Protein AF-A0A7J7QHU5-F1 (afdb_monomer_lite)

Secondary structure (DSSP, 8-state):
-PPPPHHHHHHHHHHHHHHHHHHHSTTT---TT--S-TT-S---HHHHHHHHHHHHHHH-S-TTTS-HHHHHHHHHHHHH-TTSBHHHHHHHHHHHHHHHHHTTT-TT-TTHHHHHHHHHHHHHT---B---HHHHHHHHHHHHHHHHHHH-HHHHTT-

Radius of gyration: 16.59 Å; chains: 1; bounding box: 29×49×42 Å

Structure (mmCIF, N/CA/C/O backbone):
data_AF-A0A7J7QHU5-F1
#
_entry.id   AF-A0A7J7QHU5-F1
#
loop_
_atom_site.group_PDB
_atom_site.id
_atom_site.type_symbol
_atom_site.label_atom_id
_atom_site.label_alt_id
_atom_site.label_comp_id
_atom_site.label_asym_id
_atom_site.label_entity_id
_atom_site.label_seq_id
_atom_site.pdbx_PDB_ins_code
_atom_site.Cartn_x
_atom_site.Cartn_y
_atom_site.Cartn_z
_atom_site.occupancy
_atom_site.B_iso_or_equiv
_atom_site.auth_seq_id
_atom_site.auth_comp_id
_atom_site.auth_asym_id
_atom_site.auth_atom_id
_atom_site.pdbx_PDB_model_num
ATOM 1 N N . MET A 1 1 ? -0.506 17.194 25.218 1.00 39.84 1 MET A N 1
ATOM 2 C CA . MET A 1 1 ? -0.071 16.857 23.850 1.00 39.84 1 MET A CA 1
ATOM 3 C C . MET A 1 1 ? -0.012 15.340 23.808 1.00 39.84 1 MET A C 1
ATOM 5 O O . MET A 1 1 ? 0.951 14.776 24.310 1.00 39.84 1 MET A O 1
ATOM 9 N N . GLU A 1 2 ? -1.109 14.684 23.417 1.00 45.59 2 GLU A N 1
ATOM 10 C CA . GLU A 1 2 ? -1.119 13.222 23.272 1.00 45.59 2 GLU A CA 1
ATOM 11 C C . GLU A 1 2 ? -0.094 12.826 22.212 1.00 45.59 2 GLU A C 1
ATOM 13 O O . GLU A 1 2 ? 0.073 13.522 21.207 1.00 45.59 2 GLU A O 1
ATOM 18 N N . ALA A 1 3 ? 0.658 11.760 22.475 1.00 55.88 3 ALA A N 1
ATOM 19 C CA . ALA A 1 3 ? 1.626 11.269 21.511 1.00 55.88 3 ALA A CA 1
ATOM 20 C C . ALA A 1 3 ? 0.877 10.836 20.237 1.00 55.88 3 ALA A C 1
ATOM 22 O O . ALA A 1 3 ? -0.139 10.145 20.350 1.00 55.88 3 ALA A O 1
ATOM 23 N N . PRO A 1 4 ? 1.351 11.218 19.039 1.00 61.66 4 PRO A N 1
ATOM 24 C CA . PRO A 1 4 ? 0.721 10.802 17.794 1.00 61.66 4 PRO A CA 1
ATOM 25 C C . PRO A 1 4 ? 0.642 9.275 17.727 1.00 61.66 4 PRO A C 1
ATOM 27 O O . PRO A 1 4 ? 1.598 8.573 18.074 1.00 61.66 4 PRO A O 1
ATOM 30 N N . ASN A 1 5 ? -0.511 8.761 17.294 1.00 80.69 5 ASN A N 1
ATOM 31 C CA . ASN A 1 5 ? -0.744 7.327 17.203 1.00 80.69 5 ASN A CA 1
ATOM 32 C C . ASN A 1 5 ? 0.343 6.683 16.325 1.00 80.69 5 ASN A C 1
ATOM 34 O O . ASN A 1 5 ? 0.563 7.085 15.181 1.00 80.69 5 ASN A O 1
ATOM 38 N N . ARG A 1 6 ? 1.030 5.665 16.856 1.00 86.12 6 ARG A N 1
ATOM 39 C CA . ARG A 1 6 ? 2.099 4.940 16.153 1.00 86.12 6 ARG A CA 1
ATOM 40 C C . ARG A 1 6 ? 1.644 4.406 14.789 1.00 86.12 6 ARG A C 1
ATOM 42 O O . ARG A 1 6 ? 2.450 4.378 13.863 1.00 86.12 6 ARG A O 1
ATOM 49 N N . LEU A 1 7 ? 0.377 4.001 14.665 1.00 86.94 7 LEU A N 1
ATOM 50 C CA . LEU A 1 7 ? -0.206 3.534 13.404 1.00 86.94 7 LEU A CA 1
ATOM 51 C C . LEU A 1 7 ? -0.316 4.668 12.378 1.00 86.94 7 LEU A C 1
ATOM 53 O O . LEU A 1 7 ? 0.044 4.468 11.220 1.00 86.94 7 LEU A O 1
ATOM 57 N N . ALA A 1 8 ? -0.724 5.863 12.820 1.00 91.00 8 ALA A N 1
ATOM 58 C CA . ALA A 1 8 ? -0.795 7.059 11.982 1.00 91.00 8 ALA A CA 1
ATOM 59 C C . ALA A 1 8 ? 0.580 7.415 11.415 1.00 91.00 8 ALA A C 1
ATOM 61 O O . ALA A 1 8 ? 0.730 7.571 10.209 1.00 91.00 8 ALA A O 1
ATOM 62 N N . LEU A 1 9 ? 1.602 7.461 12.276 1.00 92.00 9 LEU A N 1
ATOM 63 C CA . LEU A 1 9 ? 2.974 7.768 11.863 1.00 92.00 9 LEU A CA 1
ATOM 64 C C . LEU A 1 9 ? 3.535 6.732 10.888 1.00 92.00 9 LEU A C 1
ATOM 66 O O . LEU A 1 9 ? 4.232 7.083 9.939 1.00 92.00 9 LEU A O 1
ATOM 70 N N . GLN A 1 10 ? 3.246 5.450 11.121 1.00 91.81 10 GLN A N 1
ATOM 71 C CA . GLN A 1 10 ? 3.702 4.402 10.222 1.00 91.81 10 GLN A CA 1
ATOM 72 C C . GLN A 1 10 ? 3.035 4.524 8.845 1.00 91.81 10 GLN A C 1
ATOM 74 O O . GLN A 1 10 ? 3.724 4.442 7.831 1.00 91.81 10 GLN A O 1
ATOM 79 N N . LEU A 1 11 ? 1.716 4.736 8.796 1.00 94.00 11 LEU A N 1
ATOM 80 C CA . LEU A 1 11 ? 1.005 4.930 7.532 1.00 94.00 11 LEU A CA 1
ATOM 81 C C . LEU A 1 11 ? 1.474 6.195 6.810 1.00 94.00 11 LEU A C 1
ATOM 83 O O . LEU A 1 11 ? 1.705 6.138 5.607 1.00 94.00 11 LEU A O 1
ATOM 87 N N . ASP A 1 12 ? 1.683 7.299 7.529 1.00 95.62 12 ASP A N 1
ATOM 88 C CA . ASP A 1 12 ? 2.206 8.545 6.961 1.00 95.62 12 ASP A CA 1
ATOM 89 C C . ASP A 1 12 ? 3.575 8.353 6.295 1.00 95.62 12 ASP A C 1
ATOM 91 O O . ASP A 1 12 ? 3.811 8.862 5.196 1.00 95.62 12 ASP A O 1
ATOM 95 N N . ALA A 1 13 ? 4.460 7.564 6.916 1.00 95.81 13 ALA A N 1
ATOM 96 C CA . ALA A 1 13 ? 5.766 7.243 6.351 1.00 95.81 13 ALA A CA 1
ATOM 97 C C . ALA A 1 13 ? 5.640 6.481 5.022 1.00 95.81 13 ALA A C 1
ATOM 99 O O . ALA A 1 13 ? 6.273 6.857 4.033 1.00 95.81 13 ALA A O 1
ATOM 100 N N . GLU A 1 14 ? 4.787 5.455 4.966 1.00 96.75 14 GLU A N 1
ATOM 101 C CA . GLU A 1 14 ? 4.582 4.671 3.743 1.00 96.75 14 GLU A CA 1
ATOM 102 C C . GLU A 1 14 ? 3.880 5.486 2.641 1.00 96.75 14 GLU A C 1
ATOM 104 O O . GLU A 1 14 ? 4.279 5.430 1.475 1.00 96.75 14 GLU A O 1
ATOM 109 N N . ILE A 1 15 ? 2.892 6.315 3.000 1.00 96.31 15 ILE A N 1
ATOM 110 C CA . ILE A 1 15 ? 2.240 7.258 2.078 1.00 96.31 15 ILE A CA 1
ATOM 111 C C . ILE A 1 15 ? 3.271 8.239 1.506 1.00 96.31 15 ILE A C 1
ATOM 113 O O . ILE A 1 15 ? 3.302 8.492 0.300 1.00 96.31 15 ILE A O 1
ATOM 117 N N . SER A 1 16 ? 4.147 8.773 2.356 1.00 95.44 16 SER A N 1
ATOM 118 C CA . SER A 1 16 ? 5.184 9.722 1.953 1.00 95.44 16 SER A CA 1
ATOM 119 C C . SER A 1 16 ? 6.204 9.097 1.004 1.00 95.44 16 SER A C 1
ATOM 121 O O . SER A 1 16 ? 6.624 9.760 0.052 1.00 95.44 16 SER A O 1
ATOM 123 N N . CYS A 1 17 ? 6.565 7.824 1.195 1.00 95.19 17 CYS A N 1
ATOM 124 C CA . CYS A 1 17 ? 7.406 7.091 0.250 1.00 95.19 17 CYS A CA 1
ATOM 125 C C . CYS A 1 17 ? 6.758 7.006 -1.139 1.00 95.19 17 CYS A C 1
ATOM 127 O O . CYS A 1 17 ? 7.415 7.330 -2.130 1.00 95.19 17 CYS A O 1
ATOM 129 N N . VAL A 1 18 ? 5.475 6.641 -1.220 1.00 94.94 18 VAL A N 1
ATOM 130 C CA . VAL A 1 18 ? 4.753 6.530 -2.500 1.00 94.94 18 VAL A CA 1
ATOM 131 C C . VAL A 1 18 ? 4.623 7.892 -3.187 1.00 94.94 18 VAL A C 1
ATOM 133 O O . VAL A 1 18 ? 4.976 8.019 -4.358 1.00 94.94 18 VAL A O 1
ATOM 136 N N . ILE A 1 19 ? 4.210 8.933 -2.454 1.00 93.06 19 ILE A N 1
ATOM 137 C CA . ILE A 1 19 ? 4.116 10.312 -2.969 1.00 93.06 19 ILE A CA 1
ATOM 138 C C . ILE A 1 19 ? 5.475 10.805 -3.486 1.00 93.06 19 ILE A C 1
ATOM 140 O O . ILE A 1 19 ? 5.548 11.505 -4.497 1.00 93.06 19 ILE A O 1
ATOM 144 N N . THR A 1 20 ? 6.565 10.456 -2.801 1.00 91.00 20 THR A N 1
ATOM 145 C CA . THR A 1 20 ? 7.916 10.845 -3.220 1.00 91.00 20 THR A CA 1
ATOM 146 C C . THR A 1 20 ? 8.337 10.114 -4.494 1.00 91.00 20 THR A C 1
ATOM 148 O O . THR A 1 20 ? 8.850 10.756 -5.406 1.00 91.00 20 THR A O 1
ATOM 151 N N . ALA A 1 21 ? 8.077 8.808 -4.594 1.00 89.81 21 ALA A N 1
ATOM 152 C CA . ALA A 1 21 ? 8.373 8.020 -5.792 1.00 89.81 21 ALA A CA 1
ATOM 153 C C . ALA A 1 21 ? 7.593 8.519 -7.015 1.00 89.81 21 ALA A C 1
ATOM 155 O O . ALA A 1 21 ? 8.152 8.665 -8.099 1.00 89.81 21 ALA A O 1
ATOM 156 N N . MET A 1 22 ? 6.320 8.854 -6.806 1.00 89.19 22 MET A N 1
ATOM 157 C CA . MET A 1 22 ? 5.469 9.533 -7.776 1.00 89.19 22 MET A CA 1
ATOM 158 C C . MET A 1 22 ? 6.146 10.809 -8.298 1.00 89.19 22 MET A C 1
ATOM 160 O O . MET A 1 22 ? 6.448 10.894 -9.482 1.00 89.19 22 MET A O 1
ATOM 164 N N . ARG A 1 23 ? 6.530 11.740 -7.414 1.00 84.69 23 ARG A N 1
ATOM 165 C CA . ARG A 1 23 ? 7.210 13.000 -7.790 1.00 84.69 23 ARG A CA 1
ATOM 166 C C . ARG A 1 23 ? 8.547 12.826 -8.525 1.00 84.69 23 ARG A C 1
ATOM 168 O O . ARG A 1 23 ? 8.975 13.751 -9.207 1.00 84.69 23 ARG A O 1
ATOM 175 N N . GLN A 1 24 ? 9.232 11.697 -8.350 1.00 78.75 24 GLN A N 1
ATOM 176 C CA . GLN A 1 24 ? 10.553 11.436 -8.939 1.00 78.75 24 GLN A CA 1
ATOM 177 C C . GLN A 1 24 ? 10.502 10.807 -10.337 1.00 78.75 24 GLN A C 1
ATOM 179 O O . GLN A 1 24 ? 11.518 10.788 -11.031 1.00 78.75 24 GLN A O 1
ATOM 184 N N . ASN A 1 25 ? 9.358 10.275 -10.763 1.00 73.25 25 ASN A N 1
ATOM 185 C CA . ASN A 1 25 ? 9.215 9.676 -12.087 1.00 73.25 25 ASN A CA 1
ATOM 186 C C . ASN A 1 25 ? 9.449 10.747 -13.177 1.00 73.25 25 ASN A C 1
ATOM 188 O O . ASN A 1 25 ? 9.044 11.885 -13.007 1.00 73.25 25 ASN A O 1
ATOM 192 N N . ALA A 1 26 ? 10.117 10.431 -14.293 1.00 57.03 26 ALA A N 1
ATOM 193 C CA . ALA A 1 26 ? 10.480 11.406 -15.335 1.00 57.03 26 ALA A CA 1
ATOM 194 C C . ALA A 1 26 ? 9.272 12.119 -15.982 1.00 57.03 26 ALA A C 1
ATOM 196 O O . ALA A 1 26 ? 9.420 13.242 -16.455 1.00 57.03 26 ALA A O 1
ATOM 197 N N . LYS A 1 27 ? 8.068 11.521 -15.930 1.00 57.88 27 LYS A N 1
ATOM 198 C CA . LYS A 1 27 ? 6.794 12.205 -16.254 1.00 57.88 27 LYS A CA 1
ATOM 199 C C . LYS A 1 27 ? 6.467 13.368 -15.265 1.00 57.88 27 LYS A C 1
ATOM 201 O O . LYS A 1 27 ? 5.630 14.204 -15.564 1.00 57.88 27 LYS A O 1
ATOM 206 N N . TRP A 1 28 ? 7.144 13.429 -14.112 1.00 51.38 28 TRP A N 1
ATOM 207 C CA . TRP A 1 28 ? 6.866 14.231 -12.903 1.00 51.38 28 TRP A CA 1
ATOM 208 C C . TRP A 1 28 ? 8.075 15.060 -12.430 1.00 51.38 28 TRP A C 1
ATOM 210 O O . TRP A 1 28 ? 7.927 15.934 -11.574 1.00 51.38 28 TRP A O 1
ATOM 220 N N . ALA A 1 29 ? 9.277 14.785 -12.953 1.00 51.97 29 ALA A N 1
ATOM 221 C CA . ALA A 1 29 ? 10.472 15.559 -12.655 1.00 51.97 29 ALA A CA 1
ATOM 222 C C . ALA A 1 29 ? 10.252 16.993 -13.149 1.00 51.97 29 ALA A C 1
ATOM 224 O O . ALA A 1 29 ? 10.225 17.251 -14.351 1.00 51.97 29 ALA A O 1
ATOM 225 N N . VAL A 1 30 ? 10.068 17.920 -12.208 1.00 50.56 30 VAL A N 1
ATOM 226 C CA . VAL A 1 30 ? 9.965 19.358 -12.471 1.00 50.56 30 VAL A CA 1
ATOM 227 C C . VAL A 1 30 ? 11.203 19.779 -13.261 1.00 50.56 30 VAL A C 1
ATOM 229 O O . VAL A 1 30 ? 12.295 19.882 -12.705 1.00 50.56 30 VAL A O 1
ATOM 232 N N . VAL A 1 31 ? 11.052 19.974 -14.573 1.00 49.72 31 VAL A N 1
ATOM 233 C CA . VAL A 1 31 ? 12.134 20.451 -15.436 1.00 49.72 31 VAL A CA 1
ATOM 234 C C . VAL A 1 31 ? 12.418 21.905 -15.042 1.00 49.72 31 VAL A C 1
ATOM 236 O O . VAL A 1 31 ? 11.541 22.755 -15.234 1.00 49.72 31 VAL A O 1
ATOM 239 N N . PRO A 1 32 ? 13.607 22.242 -14.505 1.00 41.72 32 PRO A N 1
ATOM 240 C CA . PRO A 1 32 ? 13.933 23.621 -14.170 1.00 41.72 32 PRO A CA 1
ATOM 241 C C . PRO A 1 32 ? 14.096 24.393 -15.483 1.00 41.72 32 PRO A C 1
ATOM 243 O O . PRO A 1 32 ? 15.064 24.181 -16.210 1.00 41.72 32 PRO A O 1
ATOM 246 N N . GLY A 1 33 ? 13.122 25.241 -15.827 1.00 45.97 33 GLY A N 1
ATOM 247 C CA . GLY A 1 33 ? 13.159 26.054 -17.050 1.00 45.97 33 GLY A CA 1
ATOM 248 C C . GLY A 1 33 ? 11.857 26.132 -17.851 1.00 45.97 33 GLY A C 1
ATOM 249 O O . GLY A 1 33 ? 11.765 26.976 -18.735 1.00 45.97 33 GLY A O 1
ATOM 250 N N . LYS A 1 34 ? 10.831 25.332 -17.530 1.00 41.66 34 LYS A N 1
ATOM 251 C CA . LYS A 1 34 ? 9.457 25.539 -18.029 1.00 41.66 34 LYS A CA 1
ATOM 252 C C . LYS A 1 34 ? 8.585 26.189 -16.950 1.00 41.66 34 LYS A C 1
ATOM 254 O O . LYS A 1 34 ? 7.628 25.605 -16.460 1.00 41.66 34 LYS A O 1
ATOM 259 N N . TYR A 1 35 ? 8.945 27.407 -16.557 1.00 42.62 35 TYR A N 1
ATOM 260 C CA . TYR A 1 35 ? 8.030 28.293 -15.840 1.00 42.62 35 TYR A CA 1
ATOM 261 C C . TYR A 1 35 ? 7.139 28.954 -16.889 1.00 42.62 35 TYR A C 1
ATOM 263 O O . TYR A 1 35 ? 7.595 29.899 -17.523 1.00 42.62 35 TYR A O 1
ATOM 271 N N . ASN A 1 36 ? 5.978 28.352 -17.164 1.00 40.81 36 ASN A N 1
ATOM 272 C CA . ASN A 1 36 ? 4.752 28.947 -17.725 1.00 40.81 36 ASN A CA 1
ATOM 273 C C . ASN A 1 36 ? 3.838 27.807 -18.212 1.00 40.81 36 ASN A C 1
ATOM 275 O O . ASN A 1 36 ? 3.838 27.507 -19.398 1.00 40.81 36 ASN A O 1
ATOM 279 N N . GLU A 1 37 ? 3.139 27.145 -17.284 1.00 44.12 37 GLU A N 1
ATOM 280 C CA . GLU A 1 37 ? 1.965 26.262 -17.478 1.00 44.12 37 GLU A CA 1
ATOM 281 C C . GLU A 1 37 ? 1.580 25.720 -16.082 1.00 44.12 37 GLU A C 1
ATOM 283 O O . GLU A 1 37 ? 1.730 24.545 -15.761 1.00 44.12 37 GLU A O 1
ATOM 288 N N . GLU A 1 38 ? 1.187 26.626 -15.184 1.00 43.38 38 GLU A N 1
ATOM 289 C CA . GLU A 1 38 ? 1.026 26.366 -13.745 1.00 43.38 38 GLU A CA 1
ATOM 290 C C . GLU A 1 38 ? -0.222 25.546 -13.341 1.00 43.38 38 GLU A C 1
ATOM 292 O O . GLU A 1 38 ? -0.419 25.373 -12.149 1.00 43.38 38 GLU A O 1
ATOM 297 N N . ASP A 1 39 ? -1.033 24.970 -14.246 1.00 43.31 39 ASP A N 1
ATOM 298 C CA . ASP A 1 39 ? -2.341 24.394 -13.841 1.00 43.31 39 ASP A CA 1
ATOM 299 C C . ASP A 1 39 ? -2.839 23.126 -14.585 1.00 43.31 39 ASP A C 1
ATOM 301 O O . ASP A 1 39 ? -4.016 22.789 -14.481 1.00 43.31 39 ASP A O 1
ATOM 305 N N . GLN A 1 40 ? -2.010 22.379 -15.334 1.00 40.97 40 GLN A N 1
ATOM 306 C CA . GLN A 1 40 ? -2.508 21.206 -16.103 1.00 40.97 40 GLN A CA 1
ATOM 307 C C . GLN A 1 40 ? -1.626 19.949 -16.075 1.00 40.97 40 GLN A C 1
ATOM 309 O O . GLN A 1 40 ? -1.672 19.131 -16.990 1.00 40.97 40 GLN A O 1
ATOM 314 N N . MET A 1 41 ? -0.854 19.723 -15.011 1.00 42.09 41 MET A N 1
ATOM 315 C CA . MET A 1 41 ? -0.577 18.332 -14.644 1.00 42.09 41 MET A CA 1
ATOM 316 C C . MET A 1 41 ? -1.795 17.882 -13.842 1.00 42.09 41 MET A C 1
ATOM 318 O O . MET A 1 41 ? -1.825 18.092 -12.630 1.00 42.09 41 MET A O 1
ATOM 322 N N . GLU A 1 42 ? -2.829 17.369 -14.521 1.00 45.84 42 GLU A N 1
ATOM 323 C CA . GLU A 1 42 ? -3.947 16.690 -13.852 1.00 45.84 42 GLU A CA 1
ATOM 324 C C . GLU A 1 42 ? -3.317 15.746 -12.822 1.00 45.84 42 GLU A C 1
ATOM 326 O O . GLU A 1 42 ? -2.516 14.888 -13.213 1.00 45.84 42 GLU A O 1
ATOM 331 N N . PRO A 1 43 ? -3.541 15.955 -11.511 1.00 52.84 43 PRO A N 1
ATOM 332 C CA . PRO A 1 43 ? -2.980 15.068 -10.518 1.00 52.84 43 PRO A CA 1
ATOM 333 C C . PRO A 1 43 ? -3.527 13.685 -10.839 1.00 52.84 43 PRO A C 1
ATOM 335 O O . PRO A 1 43 ? -4.723 13.449 -10.678 1.00 52.84 43 PRO A O 1
ATOM 338 N N . GLU A 1 44 ? -2.642 12.812 -11.332 1.00 61.94 44 GLU A N 1
ATOM 339 C CA . GLU A 1 44 ? -2.912 11.395 -11.561 1.00 61.94 44 GLU A CA 1
ATOM 340 C C . GLU A 1 44 ? -3.829 10.907 -10.437 1.00 61.94 44 GLU A C 1
ATOM 342 O O . GLU A 1 44 ? -3.518 11.174 -9.268 1.00 61.94 44 GLU A O 1
ATOM 347 N N . PRO A 1 45 ? -4.964 10.253 -10.738 1.00 69.56 45 PRO A N 1
ATOM 348 C CA . PRO A 1 45 ? -6.041 10.026 -9.773 1.00 69.56 45 PRO A CA 1
ATOM 349 C C . PRO A 1 45 ? -5.552 9.383 -8.465 1.00 69.56 45 PRO A C 1
ATOM 351 O O . PRO A 1 45 ? -6.111 9.623 -7.397 1.00 69.56 45 PRO A O 1
ATOM 354 N N . HIS A 1 46 ? -4.454 8.627 -8.522 1.00 86.06 46 HIS A N 1
ATOM 355 C CA . HIS A 1 46 ? -3.811 8.032 -7.357 1.00 86.06 46 HIS A CA 1
ATOM 356 C C . HIS A 1 46 ? -3.104 9.045 -6.437 1.00 86.06 46 HIS A C 1
ATOM 358 O O . HIS A 1 46 ? -3.120 8.863 -5.223 1.00 86.06 46 HIS A O 1
ATOM 364 N N . TYR A 1 47 ? -2.494 10.117 -6.954 1.00 88.56 47 TYR A N 1
ATOM 365 C CA . TYR A 1 47 ? -1.803 11.120 -6.132 1.00 88.56 47 TYR A CA 1
ATOM 366 C C . TYR A 1 47 ? -2.760 11.803 -5.147 1.00 88.56 47 TYR A C 1
ATOM 368 O O . TYR A 1 47 ? -2.434 11.946 -3.963 1.00 88.56 47 TYR A O 1
ATOM 376 N N . GLU A 1 48 ? -3.957 12.186 -5.604 1.00 89.38 48 GLU A N 1
ATOM 377 C CA . GLU A 1 48 ? -4.965 12.772 -4.716 1.00 89.38 48 GLU A CA 1
ATOM 378 C C . GLU A 1 48 ? -5.559 11.726 -3.761 1.00 89.38 48 GLU A C 1
ATOM 380 O O . GLU A 1 48 ? -5.803 12.060 -2.602 1.00 89.38 48 GLU A O 1
ATOM 385 N N . ASP A 1 49 ? -5.683 10.453 -4.167 1.00 92.94 49 ASP A N 1
ATOM 386 C CA . ASP A 1 49 ? -6.068 9.362 -3.256 1.00 92.94 49 ASP A CA 1
ATOM 387 C C . ASP A 1 49 ? -5.098 9.273 -2.055 1.00 92.94 49 ASP A C 1
ATOM 389 O O . ASP A 1 49 ? -5.533 9.224 -0.899 1.00 92.94 49 ASP A O 1
ATOM 393 N N . PHE A 1 50 ? -3.779 9.340 -2.292 1.00 94.88 50 PHE A N 1
ATOM 394 C CA . PHE A 1 50 ? -2.769 9.340 -1.221 1.00 94.88 50 PHE A CA 1
ATOM 395 C C . PHE A 1 50 ? -2.761 10.636 -0.402 1.00 94.88 50 PHE A C 1
ATOM 397 O O . PHE A 1 50 ? -2.606 10.590 0.821 1.00 94.88 50 PHE A O 1
ATOM 404 N N . ARG A 1 51 ? -2.953 11.801 -1.034 1.00 92.94 51 ARG A N 1
ATOM 405 C CA . ARG A 1 51 ? -3.039 13.088 -0.322 1.00 92.94 51 ARG A CA 1
ATOM 406 C C . ARG A 1 51 ? -4.277 13.160 0.573 1.00 92.94 51 ARG A C 1
ATOM 408 O O . ARG A 1 51 ? -4.202 13.690 1.683 1.00 92.94 51 ARG A O 1
ATOM 415 N N . SER A 1 52 ? -5.404 12.646 0.091 1.00 93.62 52 SER A N 1
ATOM 416 C CA . SER A 1 52 ? -6.659 12.529 0.830 1.00 93.62 52 SER A CA 1
ATOM 417 C C . SER A 1 52 ? -6.502 11.570 2.005 1.00 93.62 52 SER A C 1
ATOM 419 O O . SER A 1 52 ? -6.806 11.944 3.138 1.00 93.62 52 SER A O 1
ATOM 421 N N . LEU A 1 53 ? -5.916 10.388 1.777 1.00 95.44 53 LEU A N 1
ATOM 422 C CA . LEU A 1 53 ? -5.612 9.443 2.849 1.00 95.44 53 LEU A CA 1
ATOM 423 C C . LEU A 1 53 ? -4.716 10.074 3.923 1.00 95.44 53 LEU A C 1
ATOM 425 O O . LEU A 1 53 ? -5.040 9.990 5.102 1.00 95.44 53 LEU A O 1
ATOM 429 N N . ARG A 1 54 ? -3.642 10.776 3.536 1.00 95.00 54 ARG A N 1
ATOM 430 C CA . ARG A 1 54 ? -2.734 11.440 4.487 1.00 95.00 54 ARG A CA 1
ATOM 431 C C . ARG A 1 54 ? -3.420 12.492 5.361 1.00 95.00 54 ARG A C 1
ATOM 433 O O . ARG A 1 54 ? -2.966 12.743 6.467 1.00 95.00 54 ARG A O 1
ATOM 440 N N . ARG A 1 55 ? -4.486 13.137 4.879 1.00 93.19 55 ARG A N 1
ATOM 441 C CA . ARG A 1 55 ? -5.298 14.034 5.718 1.00 93.19 55 ARG A CA 1
ATOM 442 C C . ARG A 1 55 ? -6.117 13.217 6.718 1.00 93.19 55 ARG A C 1
ATOM 444 O O . ARG A 1 55 ? -5.983 13.415 7.919 1.00 93.19 55 ARG A O 1
ATOM 451 N N . LYS A 1 56 ? -6.838 12.208 6.219 1.00 93.56 56 LYS A N 1
ATOM 452 C CA . LYS A 1 56 ? -7.708 11.342 7.028 1.00 93.56 56 LYS A CA 1
ATOM 453 C C . LYS A 1 56 ? -6.991 10.622 8.168 1.00 93.56 56 LYS A C 1
ATOM 455 O O . LYS A 1 56 ? -7.568 10.510 9.242 1.00 93.56 56 LYS A O 1
ATOM 460 N N . ILE A 1 57 ? -5.752 10.154 7.973 1.00 93.56 57 ILE A N 1
ATOM 461 C CA . ILE A 1 57 ? -5.045 9.404 9.030 1.00 93.56 57 ILE A CA 1
ATOM 462 C C . ILE A 1 57 ? -4.871 10.222 10.318 1.00 93.56 57 ILE A C 1
ATOM 464 O O . ILE A 1 57 ? -4.863 9.652 11.403 1.00 93.56 57 ILE A O 1
ATOM 468 N N . PHE A 1 58 ? -4.749 11.548 10.227 1.00 90.62 58 PHE A N 1
ATOM 469 C CA . PHE A 1 58 ? -4.618 12.406 11.408 1.00 90.62 58 PHE A CA 1
ATOM 470 C C . PHE A 1 58 ? -5.966 12.897 11.948 1.00 90.62 58 PHE A C 1
ATOM 472 O O . PHE A 1 58 ? -6.012 13.377 13.077 1.00 90.62 58 PHE A O 1
ATOM 479 N N . ASP A 1 59 ? -7.046 12.721 11.182 1.00 91.19 59 ASP A N 1
ATOM 480 C CA . ASP A 1 59 ? -8.413 13.063 11.587 1.00 91.19 59 ASP A CA 1
ATOM 481 C C . ASP A 1 59 ? -9.101 11.914 12.354 1.00 91.19 59 ASP A C 1
ATOM 483 O O . ASP A 1 59 ? -10.126 12.122 13.003 1.00 91.19 59 ASP A O 1
ATOM 487 N N . TRP A 1 60 ? -8.568 10.687 12.297 1.00 89.88 60 TRP A N 1
ATOM 488 C CA . TRP A 1 60 ? -9.125 9.549 13.034 1.00 89.88 60 TRP A CA 1
ATOM 489 C C . TRP A 1 60 ? -8.802 9.610 14.530 1.00 89.88 60 TRP A C 1
ATOM 491 O O . TRP A 1 60 ? -7.663 9.387 14.948 1.00 89.88 60 TRP A O 1
ATOM 501 N N . GLU A 1 61 ? -9.842 9.822 15.338 1.00 86.00 61 GLU A N 1
ATOM 502 C CA . GLU A 1 61 ? -9.762 9.790 16.803 1.00 86.00 61 GLU A CA 1
ATOM 503 C C . GLU A 1 61 ? -9.632 8.353 17.339 1.00 86.00 61 GLU A C 1
ATOM 505 O O . GLU A 1 61 ? -8.741 8.060 18.136 1.00 86.00 61 GLU A O 1
ATOM 510 N N . ASP A 1 62 ? -10.473 7.428 16.855 1.00 86.56 62 ASP A N 1
ATOM 511 C CA . ASP A 1 62 ? -10.463 6.016 17.258 1.00 86.56 62 ASP A CA 1
ATOM 512 C C . ASP A 1 62 ? -10.005 5.093 16.121 1.00 86.56 62 ASP A C 1
ATOM 514 O O . ASP A 1 62 ? -10.782 4.613 15.292 1.00 86.56 62 ASP A O 1
ATOM 518 N N . TRP A 1 63 ? -8.714 4.772 16.137 1.00 86.25 63 TRP A N 1
ATOM 519 C CA . TRP A 1 63 ? -8.088 3.844 15.197 1.00 86.25 63 TRP A CA 1
ATOM 520 C C . TRP A 1 63 ? -8.600 2.402 15.290 1.00 86.25 63 TRP A C 1
ATOM 522 O O . TRP A 1 63 ? -8.402 1.632 14.353 1.00 86.25 63 TRP A O 1
ATOM 532 N N . SER A 1 64 ? -9.254 2.014 16.388 1.00 82.81 64 SER A N 1
ATOM 533 C CA . SER A 1 64 ? -9.842 0.677 16.521 1.00 82.81 64 SER A CA 1
ATOM 534 C C . SER A 1 64 ? -11.149 0.519 15.732 1.00 82.81 64 SER A C 1
ATOM 536 O O . SER A 1 64 ? -11.549 -0.606 15.413 1.00 82.81 64 SER A O 1
ATOM 538 N N . ALA A 1 65 ? -11.797 1.638 15.389 1.00 86.31 65 ALA A N 1
ATOM 539 C CA . ALA A 1 65 ? -13.011 1.680 14.580 1.00 86.31 65 ALA A CA 1
ATOM 540 C C . ALA A 1 65 ? -12.727 1.728 13.067 1.00 86.31 65 ALA A C 1
ATOM 542 O O . ALA A 1 65 ? -13.587 1.339 12.271 1.00 86.31 65 ALA A O 1
ATOM 543 N N . VAL A 1 66 ? -11.527 2.165 12.673 1.00 89.31 66 VAL A N 1
ATOM 544 C CA . VAL A 1 66 ? -11.116 2.301 11.269 1.00 89.31 66 VAL A CA 1
ATOM 545 C C . VAL A 1 66 ? -11.000 0.928 10.611 1.00 89.31 66 VAL A C 1
ATOM 547 O O . VAL A 1 66 ? -10.292 0.039 11.089 1.00 89.31 66 VAL A O 1
ATOM 550 N N . GLN A 1 67 ? -11.684 0.750 9.480 1.00 91.19 67 GLN A N 1
ATOM 551 C CA . GLN A 1 67 ? -11.577 -0.482 8.703 1.00 91.19 67 GLN A CA 1
ATOM 552 C C . GLN A 1 67 ? -10.252 -0.503 7.930 1.00 91.19 67 GLN A C 1
ATOM 554 O O . GLN A 1 67 ? -9.941 0.463 7.236 1.00 91.19 67 GLN A O 1
ATOM 559 N N . PRO A 1 68 ? -9.507 -1.620 7.932 1.00 92.56 68 PRO A N 1
ATOM 560 C CA . PRO A 1 68 ? -8.265 -1.753 7.177 1.00 92.56 68 PRO A CA 1
ATOM 561 C C . PRO A 1 68 ? -8.312 -1.332 5.714 1.00 92.56 68 PRO A C 1
ATOM 563 O O . PRO A 1 68 ? -7.382 -0.717 5.198 1.00 92.56 68 PRO A O 1
ATOM 566 N N . LEU A 1 69 ? -9.408 -1.661 5.032 1.00 94.00 69 LEU A N 1
ATOM 567 C CA . LEU A 1 69 ? -9.577 -1.313 3.627 1.00 94.00 69 LEU A CA 1
ATOM 568 C C . LEU A 1 69 ? -9.631 0.200 3.397 1.00 94.00 69 LEU A C 1
ATOM 570 O O . LEU A 1 69 ? -9.295 0.638 2.303 1.00 94.00 69 LEU A O 1
ATOM 574 N N . GLU A 1 70 ? -9.988 0.997 4.405 1.00 94.06 70 GLU A N 1
ATOM 575 C CA . GLU A 1 70 ? -10.059 2.452 4.286 1.00 94.06 70 GLU A CA 1
ATOM 576 C C . GLU A 1 70 ? -8.678 3.077 4.048 1.00 94.06 70 GLU A C 1
ATOM 578 O O . GLU A 1 70 ? -8.543 3.950 3.192 1.00 94.06 70 GLU A O 1
ATOM 583 N N . PHE A 1 71 ? -7.637 2.586 4.732 1.00 94.19 71 PHE A N 1
ATOM 584 C CA . PHE A 1 71 ? -6.262 3.036 4.497 1.00 94.19 71 PHE A CA 1
ATOM 585 C C . PHE A 1 71 ? -5.496 2.204 3.464 1.00 94.19 71 PHE A C 1
ATOM 587 O O . PHE A 1 71 ? -4.514 2.690 2.909 1.00 94.19 71 PHE A O 1
ATOM 594 N N . LEU A 1 72 ? -5.915 0.968 3.172 1.00 95.75 72 LEU A N 1
ATOM 595 C CA . LEU A 1 72 ? -5.255 0.132 2.162 1.00 95.75 72 LEU A CA 1
ATOM 596 C C . LEU A 1 72 ? -5.712 0.440 0.732 1.00 95.75 72 LEU A C 1
ATOM 598 O O . LEU A 1 72 ? -4.928 0.244 -0.195 1.00 95.75 72 LEU A O 1
ATOM 602 N N . ALA A 1 73 ? -6.944 0.919 0.532 1.00 95.94 73 ALA A N 1
ATOM 603 C CA . ALA A 1 73 ? -7.530 1.092 -0.799 1.00 95.94 73 ALA A CA 1
ATOM 604 C C . ALA A 1 73 ? -6.646 1.879 -1.791 1.00 95.94 73 ALA A C 1
ATOM 606 O O . ALA A 1 73 ? -6.488 1.391 -2.912 1.00 95.94 73 ALA A O 1
ATOM 607 N N . PRO A 1 74 ? -5.999 3.008 -1.423 1.00 96.19 74 PRO A N 1
ATOM 608 C CA . PRO A 1 74 ? -5.118 3.727 -2.349 1.00 96.19 74 PRO A CA 1
ATOM 609 C C . PRO A 1 74 ? -3.922 2.892 -2.823 1.00 96.19 74 PRO A C 1
ATOM 611 O O . PRO A 1 74 ? -3.589 2.907 -4.006 1.00 96.19 74 PRO A O 1
ATOM 614 N N . PHE A 1 75 ? -3.319 2.099 -1.931 1.00 96.69 75 PHE A N 1
ATOM 615 C CA . PHE A 1 75 ? -2.220 1.194 -2.278 1.00 96.69 75 PHE A CA 1
ATOM 616 C C . PHE A 1 75 ? -2.689 0.071 -3.204 1.00 96.69 75 PHE A C 1
ATOM 618 O O . PHE A 1 75 ? -2.026 -0.219 -4.194 1.00 96.69 75 PHE A O 1
ATOM 625 N N . LEU A 1 76 ? -3.841 -0.539 -2.903 1.00 96.25 76 LEU A N 1
ATOM 626 C CA . LEU A 1 76 ? -4.401 -1.637 -3.698 1.00 96.25 76 LEU A CA 1
ATOM 627 C C . LEU A 1 76 ? -4.788 -1.190 -5.111 1.00 96.25 76 LEU A C 1
ATOM 629 O O . LEU A 1 76 ? -4.506 -1.894 -6.078 1.00 96.25 76 LEU A O 1
ATOM 633 N N . LYS A 1 77 ? -5.389 -0.003 -5.228 1.00 94.88 77 LYS A N 1
ATOM 634 C CA . LYS A 1 77 ? -5.725 0.609 -6.514 1.00 94.88 77 LYS A CA 1
ATOM 635 C C . LYS A 1 77 ? -4.461 0.888 -7.327 1.00 94.88 77 LYS A C 1
ATOM 637 O O . LYS A 1 77 ? -4.408 0.534 -8.496 1.00 94.88 77 LYS A O 1
ATOM 642 N N . LEU A 1 78 ? -3.433 1.456 -6.693 1.00 94.25 78 LEU A N 1
ATOM 643 C CA . LEU A 1 78 ? -2.178 1.799 -7.358 1.00 94.25 78 LEU A CA 1
ATOM 644 C C . LEU A 1 78 ? -1.440 0.568 -7.913 1.00 94.25 78 LEU A C 1
ATOM 646 O O . LEU A 1 78 ? -0.974 0.611 -9.042 1.00 94.25 78 LEU A O 1
ATOM 650 N N . VAL A 1 79 ? -1.347 -0.537 -7.161 1.00 94.88 79 VAL A N 1
ATOM 651 C CA . VAL A 1 79 ? -0.633 -1.749 -7.630 1.00 94.88 79 VAL A CA 1
ATOM 652 C C . VAL A 1 79 ? -1.373 -2.508 -8.735 1.00 94.88 79 VAL A C 1
ATOM 654 O O . VAL A 1 79 ? -0.783 -3.334 -9.426 1.00 94.88 79 VAL A O 1
ATOM 657 N N . ARG A 1 80 ? -2.676 -2.265 -8.899 1.00 93.12 80 ARG A N 1
ATOM 658 C CA . ARG A 1 80 ? -3.469 -2.845 -9.986 1.00 93.12 80 ARG A CA 1
ATOM 659 C C . ARG A 1 80 ? -3.387 -2.054 -11.286 1.00 93.12 80 ARG A C 1
ATOM 661 O O . ARG A 1 80 ? -3.781 -2.588 -12.324 1.00 93.12 80 ARG A O 1
ATOM 668 N N . GLU A 1 81 ? -2.932 -0.810 -11.226 1.00 92.38 81 GLU A N 1
ATOM 669 C CA . GLU A 1 81 ? -3.012 0.102 -12.353 1.00 92.38 81 GLU A CA 1
ATOM 670 C C . GLU A 1 81 ? -1.895 -0.190 -13.373 1.00 92.38 81 GLU A C 1
ATOM 672 O O . GLU A 1 81 ? -0.714 -0.020 -13.062 1.00 92.38 81 GLU A O 1
ATOM 677 N N . PRO A 1 82 ? -2.226 -0.628 -14.602 1.00 88.81 82 PRO A N 1
ATOM 678 C CA . PRO A 1 82 ? -1.227 -1.023 -15.595 1.00 88.81 82 PRO A CA 1
ATOM 679 C C . PRO A 1 82 ? -0.333 0.124 -16.072 1.00 88.81 82 PRO A C 1
ATOM 681 O O . PRO A 1 82 ? 0.766 -0.143 -16.550 1.00 88.81 82 PRO A O 1
ATOM 684 N N . GLU A 1 83 ? -0.789 1.371 -15.960 1.00 87.69 83 GLU A N 1
ATOM 685 C CA . GLU A 1 83 ? -0.063 2.558 -16.431 1.00 87.69 83 GLU A CA 1
ATOM 686 C C . GLU A 1 83 ? 0.951 3.090 -15.403 1.00 87.69 83 GLU A C 1
ATOM 688 O O . GLU A 1 83 ? 1.742 3.987 -15.700 1.00 87.69 83 GLU A O 1
ATOM 693 N N . VAL A 1 84 ? 0.971 2.523 -14.191 1.00 89.31 84 VAL A N 1
ATOM 694 C CA . VAL A 1 84 ? 1.914 2.916 -13.143 1.00 89.31 84 VAL A CA 1
ATOM 695 C C . VAL A 1 84 ? 3.272 2.271 -13.395 1.00 89.31 84 VAL A C 1
ATOM 697 O O . VAL A 1 84 ? 3.391 1.065 -13.623 1.00 89.31 84 VAL A O 1
ATOM 700 N N . SER A 1 85 ? 4.323 3.087 -13.326 1.00 90.19 85 SER A N 1
ATOM 701 C CA . SER A 1 85 ? 5.689 2.646 -13.596 1.00 90.19 85 SER A CA 1
ATOM 702 C C . SER A 1 85 ? 6.213 1.667 -12.548 1.00 90.19 85 SER A C 1
ATOM 704 O O . SER A 1 85 ? 5.935 1.801 -11.352 1.00 90.19 85 SER A O 1
ATOM 706 N N . GLY A 1 86 ? 7.052 0.725 -12.992 1.00 90.56 86 GLY A N 1
ATOM 707 C CA . GLY A 1 86 ? 7.717 -0.257 -12.130 1.00 90.56 86 GLY A CA 1
ATOM 708 C C . GLY A 1 86 ? 8.283 0.314 -10.817 1.00 90.56 86 GLY A C 1
ATOM 709 O O . GLY A 1 86 ? 7.984 -0.246 -9.762 1.00 90.56 86 GLY A O 1
ATOM 710 N N . PRO A 1 87 ? 9.020 1.444 -10.809 1.00 91.31 87 PRO A N 1
ATOM 711 C CA . PRO A 1 87 ? 9.548 2.019 -9.573 1.00 91.31 87 PRO A CA 1
ATOM 712 C C . PRO A 1 87 ? 8.454 2.439 -8.584 1.00 91.31 87 PRO A C 1
ATOM 714 O O . PRO A 1 87 ? 8.569 2.161 -7.391 1.00 91.31 87 PRO A O 1
ATOM 717 N N . ILE A 1 88 ? 7.372 3.065 -9.061 1.00 92.12 88 ILE A N 1
ATOM 718 C CA . ILE A 1 88 ? 6.250 3.487 -8.208 1.00 92.12 88 ILE A CA 1
ATOM 719 C C . ILE A 1 88 ? 5.522 2.252 -7.662 1.00 92.12 88 ILE A C 1
ATOM 721 O O . ILE A 1 88 ? 5.302 2.157 -6.450 1.00 92.12 88 ILE A O 1
ATOM 725 N N . THR A 1 89 ? 5.216 1.277 -8.524 1.00 94.38 89 THR A N 1
ATOM 726 C CA . THR A 1 89 ? 4.591 0.006 -8.125 1.00 94.38 89 THR A CA 1
ATOM 727 C C . THR A 1 89 ? 5.451 -0.739 -7.102 1.00 94.38 89 THR A C 1
ATOM 729 O O . THR A 1 89 ? 4.941 -1.255 -6.107 1.00 94.38 89 THR A O 1
ATOM 732 N N . GLY A 1 90 ? 6.774 -0.740 -7.282 1.00 94.62 90 GLY A N 1
ATOM 733 C CA . GLY A 1 90 ? 7.730 -1.352 -6.362 1.00 94.62 90 GLY A CA 1
ATOM 734 C C . GLY A 1 90 ? 7.705 -0.722 -4.968 1.00 94.62 90 GLY A C 1
ATOM 735 O O . GLY A 1 90 ? 7.689 -1.450 -3.968 1.00 94.62 90 GLY A O 1
ATOM 736 N N . VAL A 1 91 ? 7.637 0.612 -4.880 1.00 95.50 91 VAL A N 1
ATOM 737 C CA . VAL A 1 91 ? 7.47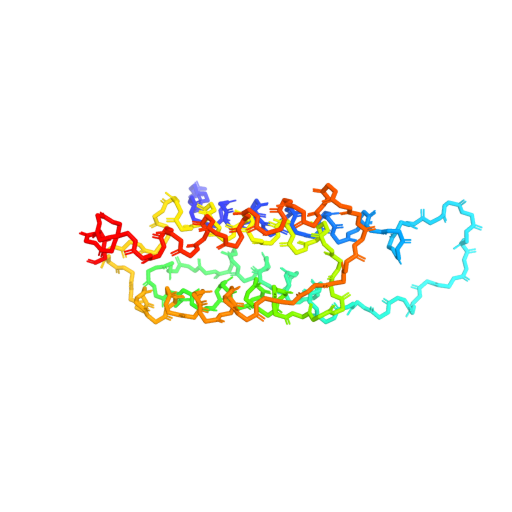7 1.321 -3.597 1.00 95.50 91 VAL A CA 1
ATOM 738 C C . VAL A 1 91 ? 6.129 0.995 -2.951 1.00 95.50 91 VAL A C 1
ATOM 740 O O . VAL A 1 91 ? 6.088 0.706 -1.756 1.00 95.50 91 VAL A O 1
ATOM 743 N N . ALA A 1 92 ? 5.043 0.955 -3.724 1.00 96.19 92 ALA A N 1
ATOM 744 C CA . ALA A 1 92 ? 3.711 0.628 -3.216 1.00 96.19 92 ALA A CA 1
ATOM 745 C C . ALA A 1 92 ? 3.618 -0.803 -2.652 1.00 96.19 92 ALA A C 1
ATOM 747 O O . ALA A 1 92 ? 3.079 -1.015 -1.565 1.00 96.19 92 ALA A O 1
ATOM 748 N N . LEU A 1 93 ? 4.200 -1.789 -3.341 1.00 96.44 93 LEU A N 1
ATOM 749 C CA . LEU A 1 93 ? 4.269 -3.170 -2.852 1.00 96.44 93 LEU A CA 1
ATOM 750 C C . LEU A 1 93 ? 5.159 -3.298 -1.609 1.00 96.44 93 LEU A C 1
ATOM 752 O O . LEU A 1 93 ? 4.827 -4.042 -0.685 1.00 96.44 93 LEU A O 1
ATOM 756 N N . THR A 1 94 ? 6.262 -2.546 -1.554 1.00 96.50 94 THR A N 1
ATOM 757 C CA . THR A 1 94 ? 7.124 -2.488 -0.361 1.00 96.50 94 THR A CA 1
ATOM 758 C C . THR A 1 94 ? 6.350 -1.948 0.842 1.00 96.50 94 THR A C 1
ATOM 760 O O . THR A 1 94 ? 6.422 -2.529 1.926 1.00 96.50 94 THR A O 1
ATOM 763 N N . ALA A 1 95 ? 5.570 -0.882 0.648 1.00 96.31 95 ALA A N 1
ATOM 764 C CA . ALA A 1 95 ? 4.704 -0.320 1.677 1.00 96.31 95 ALA A CA 1
ATOM 765 C C . ALA A 1 95 ? 3.676 -1.344 2.183 1.00 96.31 95 ALA A C 1
ATOM 767 O O . ALA A 1 95 ? 3.575 -1.572 3.390 1.00 96.31 95 ALA A O 1
ATOM 768 N N . LEU A 1 96 ? 2.977 -2.042 1.277 1.00 95.19 96 LEU A N 1
ATOM 769 C CA . LEU A 1 96 ? 2.042 -3.116 1.641 1.00 95.19 96 LEU A CA 1
ATOM 770 C C . LEU A 1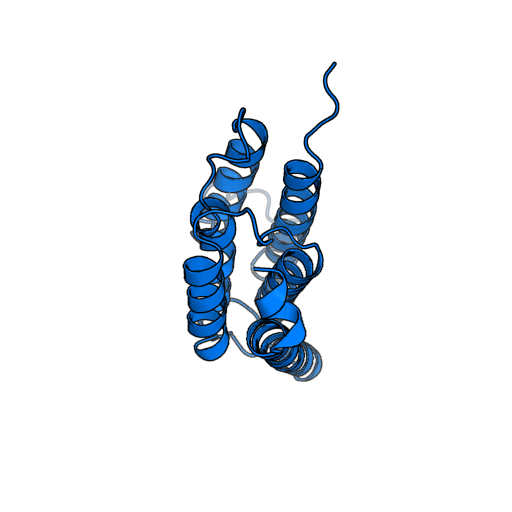 96 ? 2.724 -4.218 2.463 1.00 95.19 96 LEU A C 1
ATOM 772 O O . LEU A 1 96 ? 2.204 -4.638 3.499 1.00 95.19 96 LEU A O 1
ATOM 776 N N . TRP A 1 97 ? 3.914 -4.656 2.050 1.00 93.25 97 TRP A N 1
ATOM 777 C CA . TRP A 1 97 ? 4.681 -5.661 2.784 1.00 93.25 97 TRP A CA 1
ATOM 778 C C . TRP A 1 97 ? 5.078 -5.190 4.192 1.00 93.25 97 TRP A C 1
ATOM 780 O O . TRP A 1 97 ? 4.983 -5.967 5.150 1.00 93.25 97 TRP A O 1
ATOM 790 N N . ARG A 1 98 ? 5.484 -3.924 4.357 1.00 92.00 98 ARG A N 1
ATOM 791 C CA . ARG A 1 98 ? 5.837 -3.346 5.666 1.00 92.00 98 ARG A CA 1
ATOM 792 C C . ARG A 1 98 ? 4.629 -3.201 6.583 1.00 92.00 98 ARG A C 1
ATOM 794 O O . ARG A 1 98 ? 4.735 -3.538 7.761 1.00 92.00 98 ARG A O 1
ATOM 801 N N . LEU A 1 99 ? 3.482 -2.773 6.055 1.00 90.88 99 LEU A N 1
ATOM 802 C CA . LEU A 1 99 ? 2.222 -2.690 6.804 1.00 90.88 99 LEU A CA 1
ATOM 803 C C . LEU A 1 99 ? 1.746 -4.074 7.270 1.00 90.88 99 LEU A C 1
ATOM 805 O O . LEU A 1 99 ? 1.341 -4.246 8.420 1.00 90.88 99 LEU A O 1
ATOM 809 N N . LEU A 1 100 ? 1.871 -5.094 6.416 1.00 88.19 100 LEU A N 1
ATOM 810 C CA . LEU A 1 100 ? 1.612 -6.486 6.798 1.00 88.19 100 LEU A CA 1
ATOM 811 C C . LEU A 1 100 ? 2.593 -6.987 7.865 1.00 88.19 100 LEU A C 1
ATOM 813 O O . LEU A 1 100 ? 2.216 -7.718 8.784 1.00 88.19 100 LEU A O 1
ATOM 817 N N . SER A 1 101 ? 3.864 -6.610 7.745 1.00 87.38 101 SER A N 1
ATOM 818 C CA . SER A 1 101 ? 4.925 -7.072 8.640 1.00 87.38 101 SER A CA 1
ATOM 819 C C . SER A 1 101 ? 4.903 -6.387 10.005 1.00 87.38 101 SER A C 1
ATOM 821 O O . SER A 1 101 ? 5.320 -7.005 10.983 1.00 87.38 101 SER A O 1
ATOM 823 N N . SER A 1 102 ? 4.381 -5.162 10.102 1.00 85.56 102 SER A N 1
ATOM 824 C CA . SER A 1 102 ? 4.289 -4.425 11.366 1.00 85.56 102 SER A CA 1
ATOM 825 C C . SER A 1 102 ? 3.144 -4.866 12.273 1.00 85.56 102 SER A C 1
ATOM 827 O O . SER A 1 102 ? 3.126 -4.490 13.444 1.00 85.56 102 SER A O 1
ATOM 829 N N . GLY A 1 103 ? 2.204 -5.667 11.761 1.00 79.62 103 GLY A N 1
ATOM 830 C CA . GLY A 1 103 ? 1.031 -6.105 12.517 1.00 79.62 103 GLY A CA 1
ATOM 831 C C . GLY A 1 103 ? -0.114 -5.092 12.529 1.00 79.62 103 GLY A C 1
ATOM 832 O O . GLY A 1 103 ? -0.977 -5.183 13.398 1.00 79.62 103 GLY A O 1
ATOM 833 N N . VAL A 1 104 ? -0.156 -4.164 11.561 1.00 81.00 104 VAL A N 1
ATOM 834 C CA . VAL A 1 104 ? -1.283 -3.225 11.378 1.00 81.00 104 VAL A CA 1
ATOM 835 C C . VAL A 1 104 ? -2.621 -3.967 11.188 1.00 81.00 104 VAL A C 1
ATOM 837 O O . VAL A 1 104 ? -3.666 -3.459 11.577 1.00 81.00 104 VAL A O 1
ATOM 840 N N . LEU A 1 105 ? -2.577 -5.197 10.656 1.00 81.00 105 LEU A N 1
ATOM 841 C CA . LEU A 1 105 ? -3.714 -6.116 10.492 1.00 81.00 105 LEU A CA 1
ATOM 842 C C . LEU A 1 105 ? -3.683 -7.275 11.512 1.00 81.00 105 LEU A C 1
ATOM 844 O O . LEU A 1 105 ? -3.762 -8.438 11.126 1.00 81.00 105 LEU A O 1
ATOM 848 N N . GLY A 1 106 ? -3.464 -6.992 12.799 1.00 71.25 106 GLY A N 1
ATOM 849 C CA . GLY A 1 106 ? -3.374 -8.028 13.847 1.00 71.25 106 GLY A CA 1
ATOM 850 C C . GLY A 1 106 ? -4.721 -8.634 14.290 1.00 71.25 106 GLY A C 1
ATOM 851 O O . GLY A 1 106 ? -5.776 -8.159 13.883 1.00 71.25 106 GLY A O 1
ATOM 852 N N . VAL A 1 107 ? -4.675 -9.627 15.196 1.00 61.09 107 VAL A N 1
ATOM 853 C CA . VAL A 1 107 ? -5.814 -10.417 15.752 1.00 61.09 107 VAL A CA 1
ATOM 854 C C . VAL A 1 107 ? -7.069 -9.610 16.089 1.00 61.09 107 VAL A C 1
ATOM 856 O O . VAL A 1 107 ? -8.194 -10.052 15.886 1.00 61.09 107 VAL A O 1
ATOM 859 N N . HIS A 1 108 ? -6.902 -8.411 16.638 1.00 67.06 108 HIS A N 1
ATOM 860 C CA . HIS A 1 108 ? -8.027 -7.604 17.115 1.00 67.06 108 HIS A CA 1
ATOM 861 C C . HIS A 1 108 ? -8.570 -6.633 16.059 1.00 67.06 108 HIS A C 1
ATOM 863 O O . HIS A 1 108 ? -9.527 -5.904 16.319 1.00 67.06 108 HIS A O 1
ATOM 869 N N . CYS A 1 109 ? -7.969 -6.611 14.870 1.00 78.75 109 CYS A N 1
ATOM 870 C CA . CYS A 1 109 ? -8.346 -5.715 13.796 1.00 78.75 109 CYS A CA 1
ATOM 871 C C . CYS A 1 109 ? -9.566 -6.267 13.045 1.00 78.75 109 CYS A C 1
ATOM 873 O O . CYS A 1 109 ? -9.498 -7.258 12.310 1.00 78.75 109 CYS A O 1
ATOM 875 N N . LYS A 1 110 ? -10.716 -5.613 13.228 1.00 84.19 110 LYS A N 1
ATOM 876 C CA . LYS A 1 110 ? -11.951 -5.964 12.519 1.00 84.19 110 LYS A CA 1
ATOM 877 C C . LYS A 1 110 ? -11.729 -5.818 11.013 1.00 84.19 110 LYS A C 1
ATOM 879 O O . LYS A 1 110 ? -11.245 -4.793 10.554 1.00 84.19 110 LYS A O 1
ATOM 884 N N . GLY A 1 111 ? -12.086 -6.846 10.247 1.00 86.94 111 GLY A N 1
ATOM 885 C CA . GLY A 1 111 ? -11.915 -6.835 8.792 1.00 86.94 111 GLY A CA 1
ATOM 886 C C . GLY A 1 111 ? -10.512 -7.215 8.302 1.00 86.94 111 GLY A C 1
ATOM 887 O O . GLY A 1 111 ? -10.286 -7.184 7.094 1.00 86.94 111 GLY A O 1
ATOM 888 N N . ALA A 1 112 ? -9.593 -7.643 9.182 1.00 87.69 112 ALA A N 1
ATOM 889 C CA . ALA A 1 112 ? -8.249 -8.082 8.791 1.00 87.69 112 ALA A CA 1
ATOM 890 C C . ALA A 1 112 ? -8.268 -9.175 7.709 1.00 87.69 112 ALA A C 1
ATOM 892 O O . ALA A 1 112 ? -7.579 -9.047 6.703 1.00 87.69 112 ALA A O 1
ATOM 893 N N . ALA A 1 113 ? -9.109 -10.205 7.852 1.00 88.00 113 ALA A N 1
ATOM 894 C CA . ALA A 1 113 ? -9.221 -11.278 6.859 1.00 88.00 113 ALA A CA 1
ATOM 895 C C . ALA A 1 113 ? -9.665 -10.765 5.476 1.00 88.00 113 ALA A C 1
ATOM 897 O O . ALA A 1 113 ? -9.115 -11.169 4.452 1.00 88.00 113 ALA A O 1
ATOM 898 N N . VA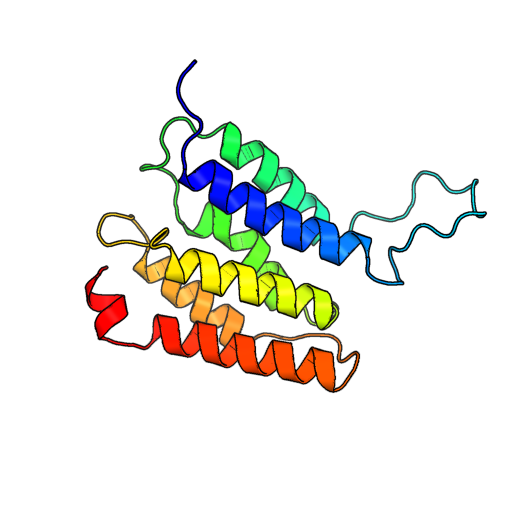L A 1 114 ? -10.629 -9.838 5.441 1.00 91.38 114 VAL A N 1
ATOM 899 C CA . VAL A 1 114 ? -11.110 -9.226 4.193 1.00 91.38 114 VAL A CA 1
ATOM 900 C C . VAL A 1 114 ? -10.002 -8.391 3.553 1.00 91.38 114 VAL A C 1
ATOM 902 O O . VAL A 1 114 ? -9.776 -8.487 2.351 1.00 91.38 114 VAL A O 1
ATOM 905 N N . ALA A 1 115 ? -9.267 -7.622 4.354 1.00 92.81 115 ALA A N 1
ATOM 906 C CA . ALA A 1 115 ? -8.145 -6.827 3.878 1.00 92.81 115 ALA A CA 1
ATOM 907 C C . ALA A 1 115 ? -6.976 -7.672 3.369 1.00 92.81 115 ALA A C 1
ATOM 909 O O . ALA A 1 115 ? -6.425 -7.364 2.318 1.00 92.81 115 ALA A O 1
ATOM 910 N N . VAL A 1 116 ? -6.630 -8.762 4.057 1.00 91.38 116 VAL A N 1
ATOM 911 C CA . VAL A 1 116 ? -5.604 -9.709 3.5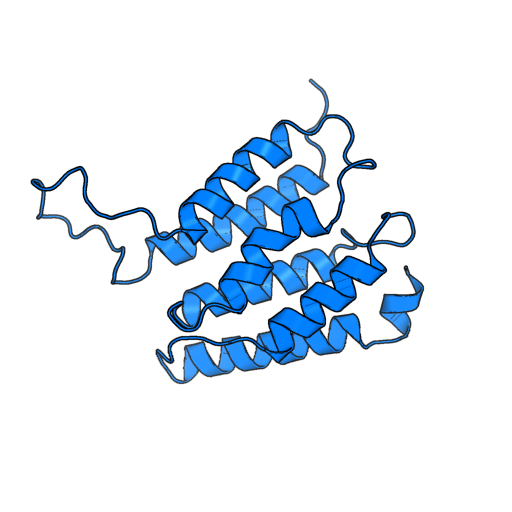97 1.00 91.38 116 VAL A CA 1
ATOM 912 C C . VAL A 1 116 ? -6.014 -10.336 2.266 1.00 91.38 116 VAL A C 1
ATOM 914 O O . VAL A 1 116 ? -5.203 -10.368 1.345 1.00 91.38 116 VAL A O 1
ATOM 917 N N . ASN A 1 117 ? -7.272 -10.762 2.125 1.00 91.62 117 ASN A N 1
ATOM 918 C CA . ASN A 1 117 ? -7.779 -11.282 0.854 1.00 91.62 117 ASN A CA 1
ATOM 919 C C . ASN A 1 117 ? -7.717 -10.230 -0.257 1.00 91.62 117 ASN A C 1
ATOM 921 O O . ASN A 1 117 ? -7.295 -10.544 -1.366 1.00 91.62 117 ASN A O 1
ATOM 925 N N . ALA A 1 118 ? -8.080 -8.979 0.039 1.00 94.69 118 ALA A N 1
ATOM 926 C CA . ALA A 1 118 ? -7.973 -7.892 -0.924 1.00 94.69 118 ALA A CA 1
ATOM 927 C C . ALA A 1 118 ? -6.514 -7.631 -1.325 1.00 94.69 118 ALA A C 1
ATOM 929 O O . ALA A 1 118 ? -6.243 -7.454 -2.508 1.00 94.69 118 ALA A O 1
ATOM 930 N N . ILE A 1 119 ? -5.564 -7.657 -0.385 1.00 94.62 119 ILE A N 1
ATOM 931 C CA . ILE A 1 119 ? -4.137 -7.530 -0.705 1.00 94.62 119 ILE A CA 1
ATOM 932 C C . ILE A 1 119 ? -3.710 -8.649 -1.657 1.00 94.62 119 ILE A C 1
ATOM 934 O O . ILE A 1 119 ? -3.154 -8.358 -2.710 1.00 94.62 119 ILE A O 1
ATOM 938 N N . VAL A 1 120 ? -4.028 -9.909 -1.348 1.00 93.44 120 VAL A N 1
ATOM 939 C CA . VAL A 1 120 ? -3.676 -11.046 -2.213 1.00 93.44 120 VAL A CA 1
ATOM 940 C C . V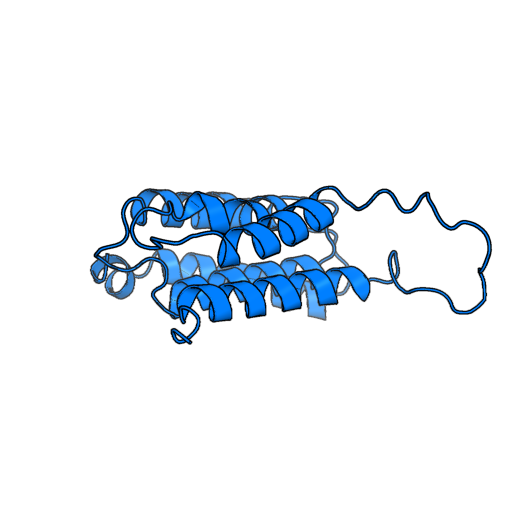AL A 1 120 ? -4.310 -10.915 -3.600 1.00 93.44 120 VAL A C 1
ATOM 942 O O . VAL A 1 120 ? -3.611 -11.060 -4.599 1.00 93.44 120 VAL A O 1
ATOM 945 N N . ASP A 1 121 ? -5.602 -10.603 -3.691 1.00 94.56 121 ASP A N 1
ATOM 946 C CA . ASP A 1 121 ? -6.305 -10.463 -4.974 1.00 94.56 121 ASP A CA 1
ATOM 947 C C . ASP A 1 121 ? -5.720 -9.330 -5.836 1.00 94.56 121 ASP A C 1
ATOM 949 O O . ASP A 1 121 ? -5.434 -9.517 -7.017 1.00 94.56 121 ASP A O 1
ATOM 953 N N . ASN A 1 122 ? -5.450 -8.164 -5.243 1.00 95.56 122 ASN A N 1
ATOM 954 C CA . ASN A 1 122 ? -4.879 -7.033 -5.977 1.00 95.56 122 ASN A CA 1
ATOM 955 C C . ASN A 1 122 ? -3.405 -7.271 -6.343 1.00 95.56 122 ASN A C 1
ATOM 957 O O . ASN A 1 122 ? -2.992 -6.914 -7.440 1.00 95.56 122 ASN A O 1
ATOM 961 N N . THR A 1 123 ? -2.614 -7.902 -5.469 1.00 93.88 123 THR A N 1
ATOM 962 C CA . THR A 1 123 ? -1.198 -8.202 -5.735 1.00 93.88 123 THR A CA 1
ATOM 963 C C . THR A 1 123 ? -1.019 -9.323 -6.760 1.00 93.88 123 THR A C 1
ATOM 965 O O . THR A 1 123 ? -0.134 -9.235 -7.605 1.00 93.88 123 THR A O 1
ATOM 968 N N . THR A 1 124 ? -1.860 -10.361 -6.745 1.00 91.75 124 THR A N 1
ATOM 969 C CA . THR A 1 124 ? -1.818 -11.431 -7.765 1.00 91.75 124 THR A CA 1
ATOM 970 C C . THR A 1 124 ? -2.268 -10.945 -9.139 1.00 91.75 124 THR A C 1
ATOM 972 O O . THR A 1 124 ? -1.842 -11.490 -10.154 1.00 91.75 124 THR A O 1
ATOM 975 N N . GLN A 1 125 ? -3.085 -9.892 -9.177 1.00 92.44 125 GLN A N 1
ATOM 976 C CA . GLN A 1 125 ? -3.500 -9.205 -10.397 1.00 92.44 125 GLN A CA 1
ATOM 977 C C . GLN A 1 125 ? -2.709 -7.915 -10.658 1.00 92.44 125 GLN A C 1
ATOM 979 O O . GLN A 1 125 ? -3.154 -7.084 -11.450 1.00 92.44 125 GLN A O 1
ATOM 984 N N . CYS A 1 126 ? -1.563 -7.738 -9.991 1.00 93.12 126 CYS A N 1
ATOM 985 C CA . CYS A 1 126 ? -0.706 -6.571 -10.156 1.00 93.12 126 CYS A CA 1
ATOM 986 C C . CYS A 1 126 ? -0.320 -6.409 -11.629 1.00 93.12 126 CYS A C 1
ATOM 988 O O . CYS A 1 126 ? 0.086 -7.368 -12.292 1.00 93.12 126 CYS A O 1
ATOM 990 N N . LYS A 1 127 ? -0.416 -5.178 -12.125 1.00 89.19 127 LYS A N 1
ATOM 991 C CA . LYS A 1 127 ? 0.041 -4.782 -13.458 1.00 89.19 127 LYS A CA 1
ATOM 992 C C . LYS A 1 127 ? 0.919 -3.553 -13.305 1.00 89.19 127 LYS A C 1
ATOM 994 O O . LYS A 1 127 ? 0.723 -2.778 -12.377 1.00 89.19 127 LYS A O 1
ATOM 999 N N . PHE A 1 128 ? 1.911 -3.410 -14.171 1.00 89.25 128 PHE A N 1
ATOM 1000 C CA . PHE A 1 128 ? 2.785 -2.246 -14.162 1.00 89.25 128 PHE A CA 1
ATOM 1001 C C . PHE A 1 128 ? 3.398 -2.023 -15.540 1.00 89.25 128 PHE A C 1
ATOM 1003 O O . PHE A 1 128 ? 3.579 -2.967 -16.316 1.00 89.25 128 PHE A O 1
ATOM 1010 N N . GLU A 1 129 ? 3.741 -0.771 -15.816 1.00 88.75 129 GLU A N 1
ATOM 1011 C CA . GLU A 1 129 ? 4.514 -0.369 -16.983 1.00 88.75 129 GLU A CA 1
ATOM 1012 C C . GLU A 1 129 ? 5.966 -0.826 -16.770 1.00 88.75 129 GLU A C 1
ATOM 1014 O O . GLU A 1 129 ? 6.644 -0.377 -15.837 1.00 88.75 129 GLU A O 1
ATOM 1019 N N . ALA A 1 130 ? 6.433 -1.753 -17.613 1.00 87.31 130 ALA A N 1
ATOM 1020 C CA . ALA A 1 130 ? 7.815 -2.225 -17.597 1.00 87.31 130 ALA A CA 1
ATOM 1021 C C . ALA A 1 130 ? 8.761 -1.056 -17.900 1.00 87.31 130 ALA A C 1
ATOM 1023 O O . ALA A 1 130 ? 8.561 -0.319 -18.866 1.00 87.31 130 ALA A O 1
ATOM 1024 N N . THR A 1 131 ? 9.789 -0.878 -17.072 1.00 84.31 131 THR A N 1
ATOM 1025 C CA . THR A 1 131 ? 10.671 0.303 -17.157 1.00 84.31 131 THR A CA 1
ATOM 1026 C C . THR A 1 131 ? 12.124 -0.072 -17.374 1.00 84.31 131 THR A C 1
ATOM 1028 O O . THR A 1 131 ? 12.782 0.444 -18.274 1.00 84.31 131 THR A O 1
ATOM 1031 N N . SER A 1 132 ? 12.648 -0.961 -16.536 1.00 88.19 132 SER A N 1
ATOM 1032 C CA . SER A 1 132 ? 14.010 -1.468 -16.625 1.00 88.19 132 SER A CA 1
ATOM 1033 C C . SER A 1 132 ? 14.073 -2.834 -15.949 1.00 88.19 132 SER A C 1
ATOM 1035 O O . SER A 1 132 ? 13.421 -3.009 -14.917 1.00 88.19 132 SER A O 1
ATOM 1037 N N . PRO A 1 133 ? 14.915 -3.765 -16.434 1.00 89.50 133 PRO A N 1
ATOM 1038 C CA . PRO A 1 133 ? 15.004 -5.107 -15.861 1.00 89.50 133 PRO A CA 1
ATOM 1039 C C . PRO A 1 133 ? 15.218 -5.108 -14.341 1.00 89.50 133 PRO A C 1
ATOM 1041 O O . PRO A 1 133 ? 14.535 -5.828 -13.625 1.00 89.50 133 PRO A O 1
ATOM 1044 N N . ALA A 1 134 ? 16.084 -4.226 -13.830 1.00 88.12 134 ALA A N 1
ATOM 1045 C CA . ALA A 1 134 ? 16.349 -4.121 -12.396 1.00 88.12 134 ALA A CA 1
ATOM 1046 C C . ALA A 1 134 ? 15.119 -3.670 -11.585 1.00 88.12 134 ALA A C 1
ATOM 1048 O O . ALA A 1 134 ? 14.863 -4.200 -10.507 1.00 88.12 134 ALA A O 1
ATOM 1049 N N . SER A 1 135 ? 14.345 -2.701 -12.085 1.00 86.81 135 SER A N 1
ATOM 1050 C CA . SER A 1 135 ? 13.110 -2.273 -11.414 1.00 86.81 135 SER A CA 1
ATOM 1051 C C . SER A 1 135 ? 12.041 -3.358 -11.479 1.00 86.81 135 SER A C 1
ATOM 1053 O O . SER A 1 135 ? 11.330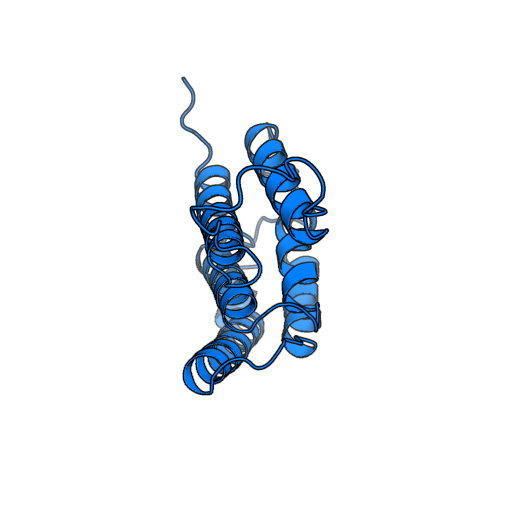 -3.588 -10.502 1.00 86.81 135 SER A O 1
ATOM 1055 N N . ASP A 1 136 ? 11.920 -4.012 -12.628 1.00 90.38 136 ASP A N 1
ATOM 1056 C CA . ASP A 1 136 ? 10.889 -5.010 -12.875 1.00 90.38 136 ASP A CA 1
ATOM 1057 C C . ASP A 1 136 ? 11.144 -6.259 -12.004 1.00 90.38 136 ASP A C 1
ATOM 1059 O O . ASP A 1 136 ? 10.219 -6.786 -11.388 1.00 90.38 136 ASP A O 1
ATOM 1063 N N . GLU A 1 137 ? 12.407 -6.669 -11.834 1.00 92.06 137 GLU A N 1
ATOM 1064 C CA . GLU A 1 137 ? 12.815 -7.726 -10.896 1.00 92.06 137 GLU A CA 1
ATOM 1065 C C . GLU A 1 137 ? 12.443 -7.402 -9.442 1.00 92.06 137 GLU A C 1
ATOM 1067 O O . GLU A 1 137 ? 11.946 -8.272 -8.722 1.00 92.06 137 GLU A O 1
ATOM 1072 N N . VAL A 1 138 ? 12.629 -6.150 -9.007 1.00 91.25 138 VAL A N 1
ATOM 1073 C CA . VAL A 1 138 ? 12.240 -5.707 -7.657 1.00 91.25 138 VAL A CA 1
ATOM 1074 C C . VAL A 1 138 ? 10.725 -5.790 -7.466 1.00 91.25 138 VAL A C 1
ATOM 1076 O O . VAL A 1 138 ? 10.263 -6.258 -6.423 1.00 91.25 138 VAL A O 1
ATOM 1079 N N . VAL A 1 139 ? 9.937 -5.382 -8.466 1.00 92.44 139 VAL A N 1
ATOM 1080 C CA . VAL A 1 139 ? 8.469 -5.492 -8.424 1.00 92.44 139 VAL A CA 1
ATOM 1081 C C . VAL A 1 139 ? 8.044 -6.953 -8.301 1.00 92.44 139 VAL A C 1
ATOM 1083 O O . VAL A 1 139 ? 7.276 -7.294 -7.400 1.00 92.44 139 VAL A O 1
ATOM 1086 N N . LEU A 1 140 ? 8.586 -7.832 -9.147 1.00 93.12 140 LEU A N 1
ATOM 1087 C CA . LEU A 1 140 ? 8.283 -9.264 -9.123 1.00 93.12 140 LEU A CA 1
ATOM 1088 C C . LEU A 1 140 ? 8.665 -9.905 -7.784 1.00 93.12 140 LEU A C 1
ATOM 1090 O O . LEU A 1 140 ? 7.879 -10.662 -7.210 1.00 93.12 140 LEU A O 1
ATOM 1094 N N . PHE A 1 141 ? 9.833 -9.562 -7.239 1.00 93.38 141 PHE A N 1
ATOM 1095 C CA . PHE A 1 141 ? 10.245 -10.020 -5.916 1.00 93.38 141 PHE A CA 1
ATOM 1096 C C . PHE A 1 141 ? 9.267 -9.560 -4.827 1.00 93.38 141 PHE A C 1
ATOM 1098 O O . PHE A 1 141 ? 8.857 -10.361 -3.985 1.00 93.38 141 PHE A O 1
ATOM 1105 N N . ASN A 1 142 ? 8.828 -8.302 -4.865 1.00 91.06 142 ASN A N 1
ATOM 1106 C CA . ASN A 1 142 ? 7.892 -7.762 -3.883 1.00 91.06 142 ASN A CA 1
ATOM 1107 C C . ASN A 1 142 ? 6.495 -8.404 -3.969 1.00 91.06 142 ASN A C 1
ATOM 1109 O O . ASN A 1 142 ? 5.888 -8.660 -2.927 1.00 91.06 142 ASN A O 1
ATOM 1113 N N . ILE A 1 143 ? 6.009 -8.747 -5.169 1.00 92.75 143 ILE A N 1
ATOM 1114 C CA . ILE A 1 143 ? 4.766 -9.524 -5.355 1.00 92.75 143 ILE A CA 1
ATOM 1115 C C . ILE A 1 143 ? 4.860 -10.867 -4.614 1.00 92.75 143 ILE A C 1
ATOM 1117 O O . ILE A 1 143 ? 3.940 -11.250 -3.880 1.00 92.75 143 ILE A O 1
ATOM 1121 N N . LEU A 1 144 ? 5.989 -11.570 -4.757 1.00 91.31 144 LEU A N 1
ATOM 1122 C CA . LEU A 1 144 ? 6.232 -12.838 -4.064 1.00 91.31 144 LEU A CA 1
ATOM 1123 C C . LEU A 1 144 ? 6.283 -12.654 -2.542 1.00 91.31 144 LEU A C 1
ATOM 1125 O O . LEU A 1 144 ? 5.674 -13.439 -1.812 1.00 91.31 144 LEU A O 1
ATOM 1129 N N . GLN A 1 145 ? 6.964 -11.611 -2.056 1.00 91.31 145 GLN A N 1
ATOM 1130 C CA . GLN A 1 145 ? 7.063 -11.313 -0.623 1.00 91.31 145 GLN A CA 1
ATOM 1131 C C . GLN A 1 145 ? 5.692 -11.054 0.008 1.00 91.31 145 GLN A C 1
ATOM 1133 O O . GLN A 1 145 ? 5.375 -11.632 1.051 1.00 91.31 145 GLN A O 1
ATOM 1138 N N . VAL A 1 146 ? 4.858 -10.225 -0.626 1.00 89.94 146 VAL A N 1
ATOM 1139 C CA . VAL A 1 146 ? 3.503 -9.912 -0.143 1.00 89.94 146 VAL A CA 1
ATOM 1140 C C . VAL A 1 146 ? 2.637 -11.173 -0.120 1.00 89.94 146 VAL A C 1
ATOM 1142 O O . VAL A 1 146 ? 2.064 -11.513 0.916 1.00 89.94 146 VAL A O 1
ATOM 1145 N N . THR A 1 147 ? 2.607 -11.925 -1.222 1.00 87.56 147 THR A N 1
ATOM 1146 C CA . THR A 1 147 ? 1.762 -13.124 -1.350 1.00 87.56 147 THR A CA 1
ATOM 1147 C C . THR A 1 147 ? 2.170 -14.216 -0.356 1.00 87.56 147 THR A C 1
ATOM 1149 O O . THR A 1 147 ? 1.324 -14.821 0.311 1.00 87.56 147 THR A O 1
ATOM 1152 N N . SER A 1 148 ? 3.477 -14.437 -0.189 1.00 87.31 148 SER A N 1
ATOM 1153 C CA . SER A 1 148 ? 4.020 -15.369 0.805 1.00 87.31 148 SER A CA 1
ATOM 1154 C C . SER A 1 148 ? 3.642 -14.957 2.230 1.00 87.31 148 SER A C 1
ATOM 1156 O O . SER A 1 148 ? 3.206 -15.788 3.034 1.00 87.31 148 SER A O 1
ATOM 1158 N N . ARG A 1 149 ? 3.714 -13.655 2.540 1.00 83.75 149 ARG A N 1
ATOM 1159 C CA . ARG A 1 149 ? 3.377 -13.127 3.867 1.00 83.75 149 ARG A CA 1
ATOM 1160 C C . ARG A 1 149 ? 1.905 -13.325 4.232 1.00 83.75 149 ARG A C 1
ATOM 1162 O O . ARG A 1 149 ? 1.622 -13.535 5.414 1.00 83.75 149 ARG A O 1
ATOM 1169 N N . CYS A 1 150 ? 1.008 -13.287 3.248 1.00 82.56 150 CYS A N 1
ATOM 1170 C CA . CYS A 1 150 ? -0.422 -13.550 3.418 1.00 82.56 150 CYS A CA 1
ATOM 1171 C C . CYS A 1 150 ? -0.758 -15.049 3.506 1.00 82.56 150 CYS A C 1
ATOM 1173 O O . CYS A 1 150 ? -1.704 -15.423 4.190 1.00 82.56 150 CYS A O 1
ATOM 1175 N N . THR A 1 151 ? 0.022 -15.913 2.848 1.00 78.44 151 THR A N 1
ATOM 1176 C CA . THR A 1 151 ? -0.257 -17.362 2.757 1.00 78.44 151 THR A CA 1
ATOM 1177 C C . THR A 1 151 ? 0.391 -18.167 3.893 1.00 78.44 151 THR A C 1
ATOM 1179 O O . THR A 1 151 ? -0.033 -19.280 4.212 1.00 78.44 151 THR A O 1
ATOM 1182 N N . CYS A 1 152 ? 1.422 -17.621 4.544 1.00 70.31 152 CYS A N 1
ATOM 1183 C CA . CYS A 1 152 ? 2.110 -18.287 5.646 1.00 70.31 152 CYS A CA 1
ATOM 1184 C C . CYS A 1 152 ? 1.179 -18.487 6.861 1.00 70.31 152 CYS A C 1
ATOM 1186 O O . CYS A 1 152 ? 0.779 -17.534 7.535 1.00 70.31 152 CYS A O 1
ATOM 1188 N N . ARG A 1 153 ? 0.876 -19.753 7.184 1.00 53.41 153 ARG A N 1
ATOM 1189 C CA . ARG A 1 153 ? -0.010 -20.162 8.295 1.00 53.41 153 ARG A CA 1
ATOM 1190 C C . ARG A 1 153 ? 0.410 -19.607 9.661 1.00 53.41 153 ARG A C 1
ATOM 1192 O O . ARG A 1 153 ? -0.450 -19.314 10.485 1.00 53.41 153 ARG A O 1
ATOM 1199 N N . SER A 1 154 ? 1.707 -19.412 9.892 1.00 53.50 154 SER A N 1
ATOM 1200 C CA . SER A 1 154 ? 2.241 -18.838 11.139 1.00 53.50 154 SER A CA 1
ATOM 1201 C C . SER A 1 154 ? 1.930 -17.344 11.302 1.00 53.50 154 SER A C 1
ATOM 1203 O O . SER A 1 154 ? 1.972 -16.816 12.409 1.00 53.50 154 SER A O 1
ATOM 1205 N N . CYS A 1 155 ? 1.616 -16.662 10.200 1.00 47.25 155 CYS A N 1
ATOM 1206 C CA . CYS A 1 155 ? 1.279 -15.245 10.160 1.00 47.25 155 CYS A CA 1
ATOM 1207 C C . CYS A 1 155 ? -0.231 -14.996 10.219 1.00 47.25 155 CYS A C 1
ATOM 1209 O O . CYS A 1 155 ? -0.656 -14.053 10.880 1.00 47.25 155 CYS A O 1
ATOM 1211 N N . VAL A 1 156 ? -1.026 -15.870 9.594 1.00 48.72 156 VAL A N 1
ATOM 1212 C CA . VAL A 1 156 ? -2.496 -15.852 9.684 1.00 48.72 156 VAL A CA 1
ATOM 1213 C C . VAL A 1 156 ? -2.977 -16.265 11.084 1.00 48.72 156 VAL A C 1
ATOM 1215 O O . VAL A 1 156 ? -4.010 -15.791 11.522 1.00 48.72 156 VAL A O 1
ATOM 1218 N N . MET A 1 157 ? -2.208 -17.058 11.845 1.00 42.16 157 MET A N 1
ATOM 1219 C CA . MET A 1 157 ? -2.524 -17.394 13.250 1.00 42.16 157 MET A CA 1
ATOM 1220 C C . MET A 1 157 ? -2.202 -16.285 14.276 1.00 42.16 157 MET A C 1
ATOM 1222 O O . MET A 1 157 ? -2.351 -16.495 15.477 1.00 42.16 157 MET A O 1
ATOM 1226 N N . ARG A 1 158 ? -1.764 -15.100 13.825 1.00 44.97 158 ARG A N 1
ATOM 1227 C CA . ARG A 1 158 ? -1.861 -13.850 14.606 1.00 44.97 158 ARG A CA 1
ATOM 1228 C C . ARG A 1 158 ? -2.977 -12.935 14.075 1.00 44.97 158 ARG A C 1
ATOM 1230 O O . ARG A 1 158 ? -2.911 -11.727 14.300 1.00 44.97 158 ARG A O 1
ATOM 1237 N N . CYS A 1 159 ? -3.956 -13.496 13.367 1.00 39.47 159 CYS A N 1
ATOM 1238 C CA . CYS A 1 159 ? -5.276 -12.916 13.122 1.00 39.47 159 CYS A CA 1
ATOM 1239 C C . CYS A 1 159 ? -6.325 -13.665 13.954 1.00 39.47 159 CYS A C 1
ATOM 1241 O O . CYS A 1 159 ? -6.071 -14.844 14.292 1.00 39.47 159 CYS A O 1
#

Foldseek 3Di:
DPDQDPLLVLLLVLLVLLLVLVCPPPVNPPDPPPPDDPPPPPCPPLNVVSVVLNVVSRVDPDLLPDAPCSSCVSLLVQQLDQAAALSSNLSSLVSLLVCLVVCVLFPSRPCSVVNLVSQLVSLVNGHYDYDDPVSNVSNVVSSVSSNCSSPDPVSVVRD

Sequence (159 aa):
MEAPNRLALQLDAEISCVITAMRQNAKWAVVPGKYNEEDQMEPEPHYEDFRSLRRKIFDWEDWSAVQPLEFLAPFLKLVREPEVSGPITGVALTALWRLLSSGVLGVHCKGAAVAVNAIVDNTTQCKFEATSPASDEVVLFNILQVTSRCTCRSCVMRC

pLDDT: mean 81.86, std 17.55, range [39.47, 96.75]